Protein AF-A0A8X6NI91-F1 (afdb_monomer_lite)

InterPro domains:
  IPR049012 Mutator-like transposase domain [PF20700] (8-88)

Structure (mmCIF, N/CA/C/O backbone):
data_AF-A0A8X6NI91-F1
#
_entry.id   AF-A0A8X6NI91-F1
#
loop_
_atom_site.group_PDB
_atom_site.id
_atom_site.type_symbol
_atom_site.label_atom_id
_atom_site.label_alt_id
_atom_site.label_comp_id
_atom_site.label_asym_id
_atom_site.label_entity_id
_atom_site.label_seq_id
_atom_site.pdbx_PDB_ins_code
_atom_site.Cartn_x
_atom_site.Cartn_y
_atom_site.Cartn_z
_atom_site.occupancy
_atom_site.B_iso_or_equiv
_atom_site.auth_seq_id
_atom_site.auth_comp_id
_atom_site.auth_asym_id
_atom_site.auth_atom_id
_atom_site.pdbx_PDB_model_num
ATOM 1 N N . MET A 1 1 ? 3.992 -6.779 9.858 1.00 70.50 1 MET A N 1
ATOM 2 C CA . MET A 1 1 ? 2.569 -7.096 9.647 1.00 70.50 1 MET A CA 1
ATOM 3 C C . MET A 1 1 ? 1.972 -7.871 10.810 1.00 70.50 1 MET A C 1
ATOM 5 O O . MET A 1 1 ? 1.129 -7.292 11.463 1.00 70.50 1 MET A O 1
ATOM 9 N N . ALA A 1 2 ? 2.404 -9.102 11.130 1.00 81.38 2 ALA A N 1
ATOM 10 C CA . ALA A 1 2 ? 1.777 -9.892 12.210 1.00 81.38 2 ALA A CA 1
ATOM 11 C C . ALA A 1 2 ? 1.686 -9.151 13.563 1.00 81.38 2 ALA A C 1
ATOM 13 O O . ALA A 1 2 ? 0.618 -9.115 14.162 1.00 81.38 2 ALA A O 1
ATOM 14 N N . GLU A 1 3 ? 2.763 -8.477 13.978 1.00 86.62 3 GLU A N 1
ATOM 15 C CA . GLU A 1 3 ? 2.765 -7.630 15.183 1.00 86.62 3 GLU A CA 1
ATOM 16 C C . GLU A 1 3 ? 1.794 -6.444 15.078 1.00 86.62 3 GLU A C 1
ATOM 18 O O . GLU A 1 3 ? 1.046 -6.181 16.007 1.00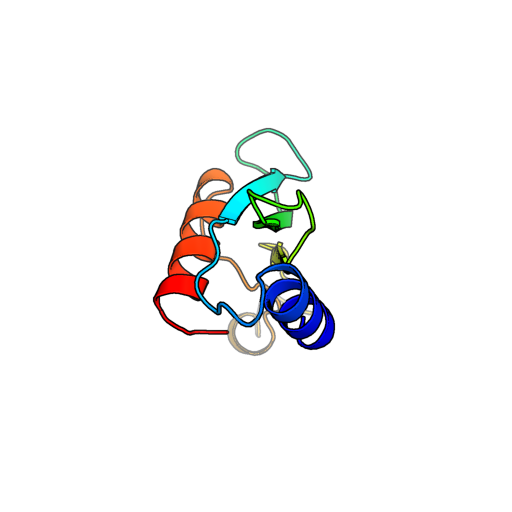 86.62 3 GLU A O 1
ATOM 23 N N . ALA A 1 4 ? 1.742 -5.773 13.922 1.00 84.88 4 ALA A N 1
ATOM 24 C CA . ALA A 1 4 ? 0.830 -4.648 13.693 1.00 84.88 4 ALA A CA 1
ATOM 25 C C . ALA A 1 4 ? -0.644 -5.090 13.707 1.00 84.88 4 ALA A C 1
ATOM 27 O O . ALA A 1 4 ? -1.507 -4.350 14.163 1.00 84.88 4 ALA A O 1
ATOM 28 N N . VAL A 1 5 ? -0.933 -6.308 13.234 1.00 84.88 5 VAL A N 1
ATOM 29 C CA . VAL A 1 5 ? -2.271 -6.908 13.315 1.00 84.88 5 VAL A CA 1
ATOM 30 C C . VAL A 1 5 ? -2.625 -7.231 14.762 1.00 84.88 5 VAL A C 1
ATOM 32 O O . VAL A 1 5 ? -3.730 -6.922 15.190 1.00 84.88 5 VAL A O 1
ATOM 35 N N . HIS A 1 6 ? -1.704 -7.833 15.518 1.00 87.94 6 HIS A N 1
ATOM 36 C CA . HIS A 1 6 ? -1.927 -8.124 16.933 1.00 87.94 6 HIS A CA 1
ATOM 37 C C . HIS A 1 6 ? -2.205 -6.844 17.727 1.00 87.94 6 HIS A C 1
ATOM 39 O O . HIS A 1 6 ? -3.224 -6.758 18.404 1.00 87.94 6 HIS A O 1
ATOM 45 N N . GLU A 1 7 ? -1.355 -5.831 17.562 1.00 88.88 7 GLU A N 1
ATOM 46 C CA . GLU A 1 7 ? -1.513 -4.519 18.187 1.00 88.88 7 GLU A CA 1
ATOM 47 C C . GLU A 1 7 ? -2.850 -3.866 17.805 1.00 88.88 7 GLU A C 1
ATOM 49 O O . GLU A 1 7 ? -3.580 -3.411 18.679 1.00 88.88 7 GLU A O 1
ATOM 54 N N . ALA A 1 8 ? -3.227 -3.886 16.521 1.00 87.19 8 ALA A N 1
ATOM 55 C CA . ALA A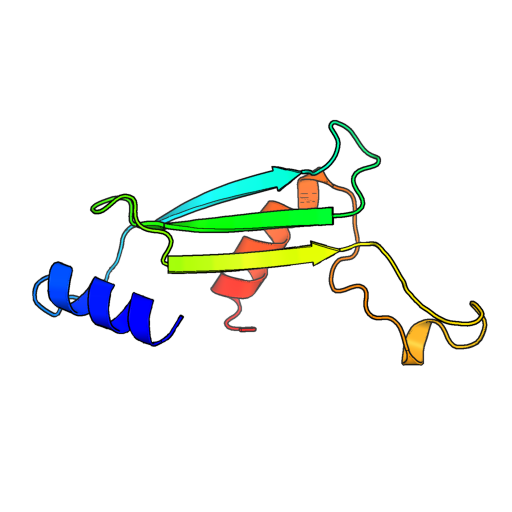 1 8 ? -4.504 -3.335 16.071 1.00 87.19 8 ALA A CA 1
ATOM 56 C C . ALA A 1 8 ? -5.720 -4.057 16.683 1.00 87.19 8 ALA A C 1
ATOM 58 O O . ALA A 1 8 ? -6.727 -3.415 16.969 1.00 87.19 8 ALA A O 1
ATOM 59 N N . VAL A 1 9 ? -5.638 -5.374 16.900 1.00 89.62 9 VAL A N 1
ATOM 60 C CA . VAL A 1 9 ? -6.706 -6.151 17.553 1.00 89.62 9 VAL A CA 1
ATOM 61 C C . VAL A 1 9 ? -6.776 -5.846 19.049 1.00 89.62 9 VAL A C 1
ATOM 63 O O . VAL A 1 9 ? -7.874 -5.722 19.588 1.00 89.62 9 VAL A O 1
ATOM 66 N N . GLU A 1 10 ? -5.635 -5.710 19.727 1.00 90.50 10 GLU A N 1
ATOM 67 C CA . GLU A 1 10 ? -5.594 -5.338 21.147 1.00 90.50 10 GLU A CA 1
ATOM 68 C C . GLU A 1 10 ? -6.151 -3.929 21.385 1.00 90.50 10 GLU A C 1
ATOM 70 O O . GLU A 1 10 ? -6.954 -3.736 22.297 1.00 90.50 10 GLU A O 1
ATOM 75 N N . GLU A 1 11 ? -5.790 -2.959 20.540 1.00 89.00 11 GLU A N 1
ATOM 76 C CA . GLU A 1 11 ? -6.308 -1.585 20.621 1.00 89.00 11 GLU A CA 1
ATOM 77 C C . GLU A 1 11 ? -7.801 -1.486 20.295 1.00 89.00 11 GLU A C 1
ATOM 79 O O . GLU A 1 11 ? -8.472 -0.572 20.767 1.00 89.00 11 GLU A O 1
ATOM 84 N N . ASN A 1 12 ? -8.330 -2.444 19.533 1.00 89.06 12 ASN A N 1
ATOM 85 C CA . ASN A 1 12 ? -9.742 -2.537 19.178 1.00 89.06 12 ASN A CA 1
ATOM 86 C C . ASN A 1 12 ? -10.538 -3.454 20.126 1.00 89.06 12 ASN A C 1
ATOM 88 O O . ASN A 1 12 ? -11.520 -4.072 19.719 1.00 89.06 12 ASN A O 1
ATOM 92 N N . GLU A 1 13 ? -10.091 -3.616 21.377 1.00 90.88 13 GLU A N 1
ATOM 93 C CA . GLU A 1 13 ? -10.773 -4.417 22.410 1.00 90.88 13 GLU A CA 1
ATOM 94 C C . GLU A 1 13 ? -11.045 -5.879 21.984 1.00 90.88 13 GLU A C 1
ATOM 96 O O . GLU A 1 13 ? -12.037 -6.501 22.366 1.00 90.88 13 GLU A O 1
ATOM 101 N N . GLY A 1 14 ? -10.157 -6.453 21.165 1.00 88.25 14 GLY A N 1
ATOM 102 C CA . GLY A 1 14 ? -10.299 -7.799 20.602 1.00 88.25 14 GLY A CA 1
ATOM 103 C C . GLY A 1 14 ? -11.139 -7.870 19.319 1.00 88.25 14 GLY A C 1
ATOM 104 O O . GLY A 1 14 ? -11.276 -8.953 18.737 1.00 88.25 14 GLY A O 1
ATOM 105 N N . GLY A 1 15 ? -11.679 -6.743 18.853 1.00 87.94 15 GLY A N 1
ATOM 106 C CA . GLY A 1 15 ? -12.365 -6.610 17.576 1.00 87.94 15 GLY A CA 1
ATOM 107 C C . GLY A 1 15 ? -11.420 -6.825 16.394 1.00 87.94 15 GLY A C 1
ATOM 108 O O . GLY A 1 15 ? -10.297 -6.324 16.359 1.00 87.94 15 GLY A O 1
ATOM 109 N N . ARG A 1 16 ? -11.879 -7.585 15.395 1.00 86.50 16 ARG A N 1
ATOM 110 C CA . ARG A 1 16 ? -11.110 -7.875 14.167 1.00 86.50 16 ARG A CA 1
ATOM 111 C C . ARG A 1 16 ? -11.570 -7.073 12.956 1.00 86.50 16 ARG A C 1
ATOM 113 O O . ARG A 1 16 ? -10.911 -7.109 11.921 1.00 86.50 16 ARG A O 1
ATOM 120 N N . ASP A 1 17 ? -12.680 -6.362 13.099 1.00 89.69 17 ASP A N 1
ATOM 121 C CA . ASP A 1 17 ? -13.156 -5.428 12.093 1.00 89.69 17 ASP A CA 1
ATOM 122 C C . ASP A 1 17 ? -12.394 -4.117 12.262 1.00 89.69 17 ASP A C 1
ATOM 124 O O . ASP A 1 17 ? -12.362 -3.553 13.355 1.00 89.69 17 ASP A O 1
ATOM 128 N N . ILE A 1 18 ? -11.766 -3.645 11.187 1.00 86.94 18 ILE A N 1
ATOM 129 C CA . ILE A 1 18 ? -10.970 -2.419 11.195 1.00 86.94 18 ILE A CA 1
ATOM 130 C C . ILE A 1 18 ? -11.330 -1.546 9.999 1.00 86.94 18 ILE A C 1
ATOM 132 O O . ILE A 1 18 ? -11.419 -2.017 8.861 1.00 86.94 18 ILE A O 1
ATOM 136 N N . ALA A 1 19 ? -11.537 -0.257 10.256 1.00 90.88 19 ALA A N 1
ATOM 137 C CA . ALA A 1 19 ? -11.657 0.738 9.207 1.00 90.88 19 ALA A CA 1
ATOM 138 C C . ALA A 1 19 ? -10.256 1.185 8.780 1.00 90.88 19 ALA A C 1
ATOM 140 O O . ALA A 1 19 ? -9.428 1.563 9.611 1.00 90.88 19 ALA A O 1
ATOM 141 N N . VAL A 1 20 ? -9.989 1.163 7.474 1.00 90.69 20 VAL A N 1
ATOM 142 C CA . VAL A 1 20 ? -8.679 1.536 6.931 1.00 90.69 20 VAL A CA 1
ATOM 143 C C . VAL A 1 20 ? -8.781 2.611 5.858 1.00 90.69 20 VAL A C 1
ATOM 145 O O . VAL A 1 20 ? -9.691 2.614 5.030 1.00 90.69 20 VAL A O 1
ATOM 148 N N . ALA A 1 21 ? -7.809 3.514 5.867 1.00 91.38 21 ALA A N 1
ATOM 149 C CA . ALA A 1 21 ? -7.506 4.426 4.781 1.00 91.38 21 ALA A CA 1
ATOM 150 C C . ALA A 1 21 ? -6.346 3.847 3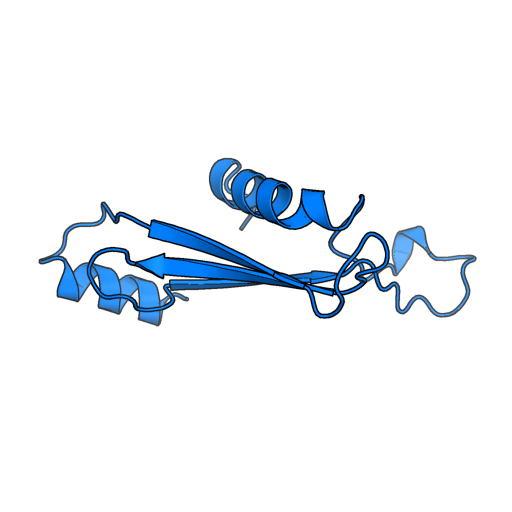.966 1.00 91.38 21 ALA A C 1
ATOM 152 O O . ALA A 1 21 ? -5.358 3.375 4.527 1.00 91.38 21 ALA A O 1
ATOM 153 N N . VAL A 1 22 ? -6.458 3.893 2.641 1.00 89.50 22 VAL A N 1
ATOM 154 C CA . VAL A 1 22 ? -5.410 3.424 1.730 1.00 89.50 22 VAL A CA 1
ATOM 155 C C . VAL A 1 22 ? -4.880 4.625 0.965 1.00 89.50 22 VAL A C 1
ATOM 157 O O . VAL A 1 22 ? -5.641 5.271 0.248 1.00 89.50 22 VAL A O 1
ATOM 160 N N . ASP A 1 23 ? -3.593 4.920 1.135 1.00 89.00 23 ASP A N 1
ATOM 161 C CA . ASP A 1 23 ? -2.912 6.031 0.464 1.00 89.00 23 ASP A CA 1
ATOM 162 C C . ASP A 1 23 ? -1.758 5.515 -0.397 1.00 89.00 23 ASP A C 1
ATOM 164 O O . ASP A 1 23 ? -0.946 4.695 0.044 1.00 89.00 23 ASP A O 1
ATOM 168 N N . GLY A 1 24 ? -1.694 5.975 -1.646 1.00 86.31 24 GLY A N 1
ATOM 169 C CA . GLY A 1 24 ? -0.652 5.623 -2.597 1.00 86.31 24 GLY A CA 1
ATOM 170 C C . GLY A 1 24 ? 0.200 6.821 -2.987 1.00 86.31 24 GLY A C 1
ATOM 171 O O . GLY A 1 24 ? -0.286 7.820 -3.515 1.00 86.31 24 GLY A O 1
ATOM 172 N N . SER A 1 25 ? 1.518 6.694 -2.837 1.00 85.69 25 SER A N 1
ATOM 173 C CA . SER A 1 25 ? 2.466 7.732 -3.244 1.00 85.69 25 SER A CA 1
ATOM 174 C C . SER A 1 25 ? 3.416 7.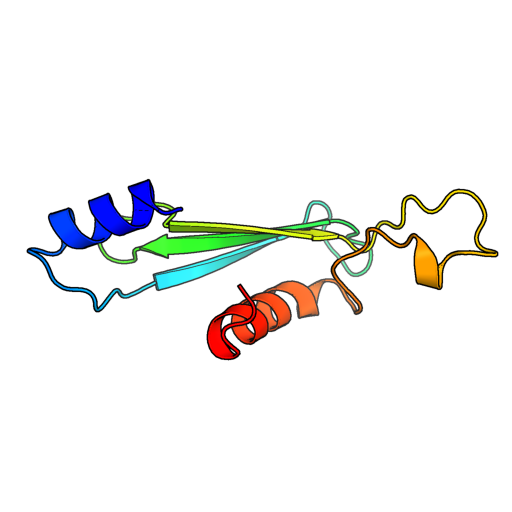265 -4.344 1.00 85.69 25 SER A C 1
ATOM 176 O O . SER A 1 25 ? 3.822 6.102 -4.431 1.00 85.69 25 SER A O 1
ATOM 178 N N . TRP A 1 26 ? 3.806 8.208 -5.207 1.00 83.06 26 TRP A N 1
ATOM 179 C CA . TRP A 1 26 ? 4.667 7.965 -6.363 1.00 83.06 26 TRP A CA 1
ATOM 180 C C . TRP A 1 26 ? 5.987 8.710 -6.219 1.00 83.06 26 TRP A C 1
ATOM 182 O O . TRP A 1 26 ? 6.008 9.922 -6.022 1.00 83.06 26 TRP A O 1
ATOM 192 N N . GLN A 1 27 ? 7.106 8.024 -6.475 1.00 81.94 27 GLN A N 1
ATOM 193 C CA . GLN A 1 27 ? 8.433 8.656 -6.415 1.00 81.94 27 GLN A CA 1
ATOM 194 C C . GLN A 1 27 ? 8.593 9.824 -7.413 1.00 81.94 27 GLN A C 1
ATOM 196 O O . GLN A 1 27 ? 9.460 10.680 -7.255 1.00 81.94 27 GLN A O 1
ATOM 201 N N . LYS A 1 28 ? 7.789 9.850 -8.484 1.00 78.38 28 LYS A N 1
ATOM 202 C CA . LYS A 1 28 ? 7.764 10.931 -9.479 1.00 78.38 28 LYS A CA 1
ATOM 203 C C . LYS A 1 28 ? 6.323 11.285 -9.818 1.00 78.38 28 LYS A C 1
ATOM 205 O O . LYS A 1 28 ? 5.492 10.387 -9.931 1.00 78.38 28 LYS A O 1
ATOM 210 N N . ARG A 1 29 ? 6.044 12.569 -10.047 1.00 67.12 29 ARG A N 1
ATOM 211 C CA . ARG A 1 29 ? 4.746 13.039 -10.548 1.00 67.12 29 ARG A CA 1
ATOM 212 C C . ARG A 1 29 ? 4.622 12.739 -12.047 1.00 67.12 29 ARG A C 1
ATOM 214 O O . ARG A 1 29 ? 5.561 12.982 -12.803 1.00 67.12 29 ARG A O 1
ATOM 221 N N . GLY A 1 30 ? 3.463 12.242 -12.477 1.00 68.38 30 GLY A N 1
ATOM 222 C CA . GLY A 1 30 ? 3.128 12.026 -13.890 1.00 68.38 30 GLY A CA 1
ATOM 223 C C . GLY A 1 30 ? 3.175 10.565 -14.356 1.00 68.38 30 GLY A C 1
ATOM 224 O O . GLY A 1 30 ? 3.307 9.626 -13.574 1.00 68.38 30 GLY A O 1
ATOM 225 N N . PHE A 1 31 ? 3.044 10.361 -15.668 1.00 65.50 31 PHE A N 1
ATOM 226 C CA . PHE A 1 31 ? 2.890 9.032 -16.283 1.00 65.50 31 PHE A CA 1
ATOM 227 C C . PHE A 1 31 ? 4.156 8.150 -16.243 1.00 65.50 31 PHE A C 1
ATOM 229 O O . PHE A 1 31 ? 4.110 6.985 -16.640 1.00 65.50 31 PHE A O 1
ATOM 236 N N . SER A 1 32 ? 5.290 8.680 -15.772 1.00 71.00 32 SER A N 1
ATOM 237 C CA . SER A 1 32 ? 6.612 8.042 -15.850 1.00 71.00 32 SER A CA 1
ATOM 238 C C . SER A 1 32 ? 7.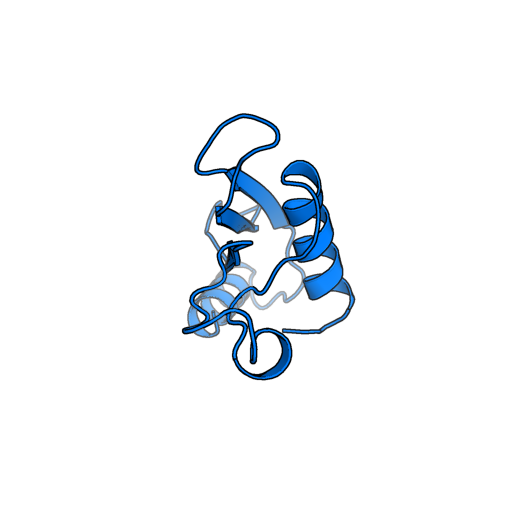119 7.436 -14.534 1.00 71.00 32 SER A C 1
ATOM 240 O O . SER A 1 32 ? 8.263 6.970 -14.476 1.00 71.00 32 SER A O 1
ATOM 242 N N . SER A 1 33 ? 6.301 7.402 -13.478 1.00 77.44 33 SER A N 1
ATOM 243 C CA . SER A 1 33 ? 6.686 6.806 -12.193 1.00 77.44 33 SER A CA 1
ATOM 244 C C . SER A 1 33 ? 6.975 5.312 -12.360 1.00 77.44 33 SER A C 1
ATOM 246 O O . SER A 1 33 ? 6.179 4.558 -12.934 1.00 77.44 33 SER A O 1
ATOM 248 N N . LYS A 1 34 ? 8.150 4.895 -11.875 1.00 84.06 34 LYS A N 1
ATOM 249 C CA . LYS A 1 34 ? 8.620 3.502 -11.926 1.00 84.06 34 LYS A CA 1
ATOM 250 C C . LYS A 1 34 ? 8.418 2.756 -10.613 1.00 84.06 34 LYS A C 1
ATOM 252 O O . LYS A 1 34 ? 8.374 1.534 -10.653 1.00 84.06 34 LYS A O 1
ATOM 257 N N . ASN A 1 35 ? 8.293 3.486 -9.510 1.00 87.06 35 ASN A N 1
ATOM 258 C CA . ASN A 1 35 ? 8.086 2.962 -8.169 1.00 87.06 35 ASN A CA 1
ATOM 259 C C . ASN A 1 35 ? 6.889 3.687 -7.549 1.00 87.06 35 ASN A C 1
ATOM 261 O O . ASN A 1 35 ? 6.763 4.909 -7.706 1.00 87.06 35 ASN A O 1
ATOM 265 N N . GLY A 1 36 ? 6.045 2.922 -6.875 1.00 88.44 36 GLY A N 1
ATOM 266 C CA . GLY A 1 36 ? 4.976 3.387 -6.012 1.00 88.44 36 GLY A CA 1
ATOM 267 C C . GLY A 1 36 ? 5.057 2.679 -4.671 1.00 88.44 36 GLY A C 1
ATOM 268 O O . GLY A 1 36 ? 5.583 1.569 -4.581 1.00 88.44 36 GLY A O 1
ATOM 269 N N . VAL A 1 37 ? 4.554 3.345 -3.649 1.00 89.88 37 VAL A N 1
ATOM 270 C CA . VAL A 1 37 ? 4.317 2.772 -2.330 1.00 89.88 37 VAL A CA 1
ATOM 271 C C . VAL A 1 37 ? 2.838 2.937 -2.039 1.00 89.88 37 VAL A C 1
ATOM 273 O O . VAL A 1 37 ? 2.278 3.989 -2.343 1.00 89.88 37 VAL A O 1
ATOM 276 N N . VAL A 1 38 ? 2.214 1.898 -1.508 1.00 90.19 38 VAL A N 1
ATOM 277 C CA . VAL A 1 38 ? 0.841 1.954 -1.022 1.00 90.19 38 VAL A CA 1
ATOM 278 C C . VAL A 1 38 ? 0.862 1.584 0.447 1.00 90.19 38 VAL A C 1
ATOM 280 O O . VAL A 1 38 ? 1.519 0.618 0.825 1.00 90.19 38 VAL A O 1
ATOM 283 N N . THR A 1 39 ? 0.203 2.389 1.269 1.00 91.50 39 THR A N 1
ATOM 284 C CA . THR A 1 39 ? 0.130 2.200 2.716 1.00 91.50 39 THR A CA 1
ATOM 285 C C . THR A 1 39 ? -1.318 2.035 3.140 1.00 91.50 39 THR A C 1
ATOM 287 O O . THR A 1 39 ? -2.176 2.812 2.716 1.00 91.50 39 THR A O 1
ATOM 290 N N . VAL A 1 40 ? -1.570 1.057 4.004 1.00 91.00 40 VAL A N 1
ATOM 291 C CA . VAL A 1 40 ? -2.846 0.869 4.696 1.00 91.00 40 VAL A CA 1
ATOM 292 C C . VAL A 1 40 ? -2.697 1.417 6.095 1.00 91.00 40 VAL A C 1
ATOM 294 O O . VAL A 1 40 ? -1.832 0.974 6.849 1.00 91.00 40 VAL A O 1
ATOM 297 N N . THR A 1 41 ? -3.558 2.353 6.452 1.00 92.56 41 THR A N 1
ATOM 298 C CA . THR A 1 41 ? -3.523 3.039 7.738 1.00 92.56 41 THR A CA 1
ATOM 299 C C . THR A 1 41 ? -4.851 2.832 8.449 1.00 92.56 41 THR A C 1
ATOM 301 O O . THR A 1 41 ? -5.903 3.017 7.842 1.00 92.56 41 THR A O 1
ATOM 304 N N . SER A 1 42 ? -4.819 2.464 9.728 1.00 91.19 42 SER A N 1
ATOM 305 C CA . SER A 1 42 ? -6.015 2.439 10.573 1.00 91.19 42 SER A CA 1
ATOM 306 C C . SER A 1 42 ? -6.635 3.832 10.627 1.00 91.19 42 SER A C 1
ATOM 308 O O . SER A 1 42 ? -5.936 4.810 10.902 1.00 91.19 42 SER A O 1
ATOM 310 N N . VAL A 1 43 ? -7.938 3.931 10.373 1.00 91.44 43 VAL A N 1
ATOM 311 C CA . VAL A 1 43 ? -8.665 5.203 10.491 1.00 91.44 43 VAL A CA 1
ATOM 312 C C . VAL A 1 43 ? -8.725 5.650 11.948 1.00 91.44 43 VAL A C 1
ATOM 314 O O . VAL A 1 43 ? -8.593 6.840 12.225 1.00 91.44 43 VAL A O 1
ATOM 317 N N . ASP A 1 44 ? -8.872 4.700 12.869 1.00 88.94 44 ASP A N 1
ATOM 318 C CA . ASP A 1 44 ? -9.108 4.989 14.281 1.00 88.94 44 ASP A CA 1
ATOM 319 C C . ASP A 1 44 ? -7.822 5.412 15.000 1.00 88.94 44 ASP A C 1
ATOM 321 O O . ASP A 1 44 ? -7.828 6.353 15.793 1.00 88.94 44 ASP A O 1
ATOM 325 N N . THR A 1 45 ? -6.699 4.750 14.698 1.00 89.06 45 THR A N 1
ATOM 326 C CA . THR A 1 45 ? -5.421 4.985 15.397 1.00 89.06 45 THR A CA 1
ATOM 327 C C . THR A 1 45 ? -4.417 5.794 14.581 1.00 89.06 45 THR A C 1
ATOM 329 O O . THR A 1 45 ? -3.431 6.289 15.127 1.00 89.06 45 THR A O 1
ATOM 332 N N . GLY A 1 46 ? -4.622 5.923 13.266 1.00 90.31 46 GLY A N 1
ATOM 333 C CA . GLY A 1 46 ? -3.668 6.560 12.355 1.00 90.31 46 GLY A CA 1
ATOM 334 C C . GLY A 1 46 ? -2.374 5.763 12.145 1.00 90.31 46 GLY A C 1
ATOM 335 O O . GLY A 1 46 ? -1.434 6.278 11.537 1.00 90.31 46 GLY A O 1
ATOM 336 N N . LYS A 1 47 ? -2.292 4.522 12.642 1.00 90.62 47 LYS A N 1
ATOM 337 C CA . LYS A 1 47 ? -1.113 3.656 12.496 1.00 90.62 47 LYS A CA 1
ATOM 338 C C . LYS A 1 47 ? -1.111 2.928 11.160 1.00 90.62 47 LYS A C 1
ATOM 340 O O . LYS A 1 47 ? -2.157 2.504 10.675 1.00 90.62 47 LYS A O 1
ATOM 345 N N . VAL A 1 48 ? 0.080 2.732 10.598 1.00 91.19 48 VAL A N 1
ATOM 346 C CA . VAL A 1 48 ? 0.267 1.944 9.374 1.00 91.19 48 VAL A CA 1
ATOM 347 C C . VAL A 1 48 ? 0.199 0.455 9.711 1.00 91.19 48 VAL A C 1
ATOM 349 O O . VAL A 1 48 ? 0.993 -0.043 10.506 1.00 91.19 48 VAL A O 1
ATOM 352 N N . ILE A 1 49 ? -0.744 -0.242 9.086 1.00 90.12 49 ILE A N 1
ATOM 353 C CA . ILE A 1 49 ? -0.997 -1.677 9.251 1.00 90.12 49 ILE A CA 1
ATOM 354 C C . ILE A 1 49 ? -0.158 -2.473 8.250 1.00 90.12 49 ILE A C 1
ATOM 356 O O . ILE A 1 49 ? 0.462 -3.478 8.609 1.00 90.12 49 ILE A O 1
ATOM 360 N N . ASP A 1 50 ? -0.114 -1.998 7.003 1.00 89.62 50 ASP A N 1
ATOM 361 C CA . ASP A 1 50 ? 0.627 -2.636 5.923 1.00 89.62 50 ASP A CA 1
ATOM 362 C C . ASP A 1 50 ? 1.189 -1.631 4.902 1.00 89.62 50 ASP A C 1
ATOM 364 O O . ASP A 1 50 ? 0.702 -0.503 4.767 1.00 89.62 50 ASP A O 1
ATOM 368 N N . VAL A 1 51 ? 2.253 -2.045 4.209 1.00 89.88 51 VAL A N 1
ATOM 369 C CA . VAL A 1 51 ? 2.922 -1.303 3.146 1.00 89.88 51 VAL A CA 1
ATOM 370 C C . VAL A 1 51 ? 3.312 -2.247 2.007 1.00 89.88 51 VAL A C 1
ATOM 372 O O . VAL A 1 51 ? 4.192 -3.093 2.175 1.00 89.88 51 VAL A O 1
ATOM 375 N N . GLU A 1 52 ? 2.791 -2.003 0.803 1.00 89.25 52 GLU A N 1
ATOM 376 C CA . GLU A 1 52 ? 3.257 -2.666 -0.420 1.00 89.25 52 GLU A CA 1
ATOM 377 C C . GLU A 1 52 ? 4.062 -1.707 -1.308 1.00 89.25 52 GLU A C 1
ATOM 379 O O . GLU A 1 52 ? 3.689 -0.560 -1.575 1.00 89.25 52 GLU A O 1
ATOM 384 N N . ILE A 1 53 ? 5.192 -2.201 -1.819 1.00 88.50 53 ILE A N 1
ATOM 385 C CA . ILE A 1 53 ? 6.029 -1.485 -2.783 1.00 88.50 53 ILE A CA 1
ATOM 386 C C . ILE A 1 53 ? 5.773 -2.056 -4.174 1.00 88.50 53 ILE A C 1
ATOM 388 O O . ILE A 1 53 ? 6.109 -3.205 -4.454 1.00 88.50 53 ILE A O 1
ATOM 392 N N . LEU A 1 54 ? 5.266 -1.228 -5.087 1.00 88.31 54 LEU A N 1
ATOM 393 C CA . LEU A 1 54 ? 4.970 -1.606 -6.467 1.00 88.31 54 LEU A CA 1
ATOM 394 C C . LEU A 1 54 ? 6.009 -1.012 -7.422 1.00 88.31 54 LEU A C 1
ATOM 396 O O . LEU A 1 54 ? 6.207 0.201 -7.490 1.00 88.31 54 LEU A O 1
ATOM 400 N N . SER A 1 55 ? 6.660 -1.855 -8.222 1.00 86.69 55 SER A N 1
ATOM 401 C CA . SER A 1 55 ? 7.691 -1.437 -9.170 1.00 86.69 55 SER A CA 1
ATOM 402 C C . SER A 1 55 ? 7.437 -1.942 -10.587 1.00 86.69 55 SER A C 1
ATOM 404 O O . SER A 1 55 ? 7.155 -3.113 -10.841 1.00 86.69 55 SER A O 1
ATOM 406 N N . LYS A 1 56 ? 7.620 -1.028 -11.546 1.00 84.00 56 LYS A N 1
ATOM 407 C CA . LYS A 1 56 ? 7.734 -1.313 -12.987 1.00 84.00 56 LYS A CA 1
ATOM 408 C C . LYS A 1 56 ? 9.170 -1.587 -13.402 1.00 84.00 56 LYS A C 1
ATOM 410 O O . LYS A 1 56 ? 9.427 -1.901 -14.567 1.00 84.00 56 LYS A O 1
ATOM 415 N N . HIS A 1 57 ? 10.123 -1.368 -12.501 1.00 82.69 57 HIS A N 1
ATOM 416 C CA . HIS A 1 57 ? 11.525 -1.525 -12.816 1.00 82.69 57 HIS A CA 1
ATOM 417 C C . HIS A 1 57 ? 11.872 -3.014 -12.914 1.00 82.69 57 HIS A C 1
ATOM 419 O O . HIS A 1 57 ? 11.729 -3.773 -11.964 1.00 82.69 57 HIS A O 1
ATOM 425 N N . CYS A 1 58 ? 12.333 -3.436 -14.090 1.00 80.00 58 CYS A N 1
ATOM 426 C CA . CYS A 1 58 ? 12.863 -4.778 -14.310 1.00 80.00 58 CYS A CA 1
ATOM 427 C C . CYS A 1 58 ? 14.386 -4.729 -14.212 1.00 80.00 58 CYS A C 1
ATOM 429 O O . CYS A 1 58 ? 15.043 -4.093 -15.035 1.00 80.00 58 CYS A O 1
ATOM 431 N N . ILE A 1 59 ? 14.929 -5.449 -13.232 1.00 73.00 59 ILE A N 1
ATOM 432 C CA . ILE A 1 59 ? 16.371 -5.678 -13.057 1.00 73.00 59 ILE A CA 1
ATOM 433 C C . ILE A 1 59 ? 16.746 -6.99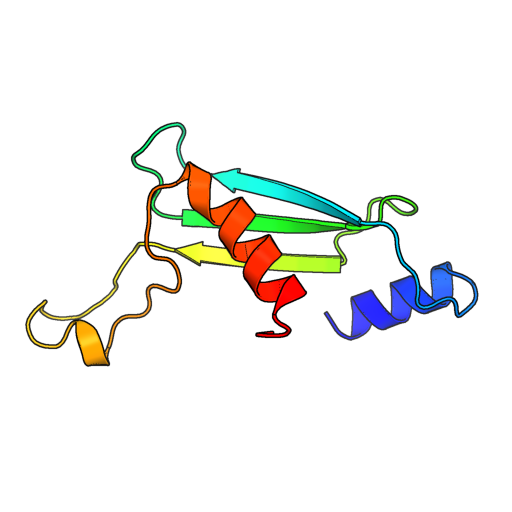5 -13.751 1.00 73.00 59 ILE A C 1
ATOM 435 O O . ILE A 1 59 ? 17.284 -7.916 -13.144 1.00 73.00 59 ILE A O 1
ATOM 439 N N . CYS A 1 60 ? 16.362 -7.143 -15.016 1.00 77.56 60 CYS A N 1
ATOM 440 C CA . CYS A 1 60 ? 16.577 -8.385 -15.750 1.00 77.56 60 CYS A CA 1
ATOM 441 C C . CYS A 1 60 ? 17.906 -8.284 -16.520 1.00 77.56 60 CYS A C 1
ATOM 443 O O . CYS A 1 60 ? 17.992 -7.462 -17.440 1.00 77.56 60 CYS A O 1
ATOM 445 N N . PRO A 1 61 ? 18.943 -9.073 -16.177 1.00 65.62 61 PRO A N 1
ATOM 446 C CA . PRO A 1 61 ? 20.197 -9.075 -16.921 1.00 65.62 61 PRO A CA 1
ATOM 447 C C . PRO A 1 61 ? 19.949 -9.683 -18.307 1.00 65.62 61 PRO A C 1
ATOM 449 O O . PRO A 1 61 ? 19.614 -10.859 -18.422 1.00 65.62 61 PRO A O 1
ATOM 452 N N . ASN A 1 62 ? 20.087 -8.854 -19.346 1.00 65.75 62 ASN A N 1
ATOM 453 C CA . ASN A 1 62 ? 19.670 -9.108 -20.729 1.00 65.75 62 ASN A CA 1
ATOM 454 C C . ASN A 1 62 ? 18.161 -9.380 -20.913 1.00 65.75 62 ASN A C 1
ATOM 456 O O . ASN A 1 62 ? 17.558 -10.287 -20.342 1.00 65.75 62 ASN A O 1
ATOM 460 N N . LYS A 1 63 ? 17.530 -8.601 -21.803 1.00 66.88 63 LYS A N 1
ATOM 461 C CA . LYS A 1 63 ? 16.083 -8.669 -22.096 1.00 66.88 63 LYS A CA 1
ATOM 462 C C . LYS A 1 63 ? 15.629 -10.015 -22.688 1.00 66.88 63 LYS A C 1
ATOM 464 O O . LYS A 1 63 ? 14.433 -10.274 -22.746 1.00 66.88 63 LYS A O 1
ATOM 469 N N . THR A 1 64 ? 16.558 -10.876 -23.099 1.00 69.56 64 THR A N 1
ATOM 470 C CA . THR A 1 64 ? 16.288 -12.187 -23.711 1.00 69.56 64 THR A CA 1
ATOM 471 C C . THR A 1 64 ? 15.650 -13.196 -22.754 1.00 69.56 64 THR A C 1
ATOM 473 O O . THR A 1 64 ? 14.890 -14.042 -23.206 1.00 69.56 64 THR A O 1
ATOM 476 N N . LYS A 1 65 ? 15.884 -13.094 -21.436 1.00 67.31 65 LYS A N 1
ATOM 477 C CA . LYS A 1 65 ? 15.233 -13.943 -20.412 1.00 67.31 65 LYS A CA 1
ATOM 478 C C . LYS A 1 65 ? 14.255 -13.162 -19.527 1.00 67.31 65 LYS A C 1
ATOM 480 O O . LYS A 1 65 ? 14.013 -13.539 -18.382 1.00 67.31 65 LYS A O 1
ATOM 485 N N . HIS A 1 66 ? 13.697 -12.066 -20.050 1.00 73.00 66 HIS A N 1
ATOM 486 C CA . HIS A 1 66 ? 12.858 -11.140 -19.287 1.00 73.00 66 HIS A CA 1
ATOM 487 C C . HIS A 1 66 ? 11.728 -11.846 -18.531 1.00 73.00 66 HIS A C 1
ATOM 489 O O . HIS A 1 66 ? 11.590 -11.623 -17.340 1.00 73.00 66 HIS A O 1
ATOM 495 N N . LEU A 1 67 ? 10.977 -12.732 -19.187 1.00 70.44 67 LEU A N 1
ATOM 496 C CA . LEU A 1 67 ? 9.810 -13.393 -18.590 1.00 70.44 67 LEU A CA 1
ATOM 497 C C . LEU A 1 67 ? 10.150 -14.316 -17.409 1.00 70.44 67 LEU A C 1
ATOM 499 O O . LEU A 1 67 ? 9.304 -14.512 -16.549 1.00 70.44 67 LEU A O 1
ATOM 503 N N . GLN A 1 68 ? 11.370 -14.856 -17.355 1.00 71.06 68 GLN A N 1
ATOM 504 C CA . GLN A 1 68 ? 11.774 -15.834 -16.337 1.00 71.06 68 GLN A CA 1
ATOM 505 C C . GLN A 1 68 ? 12.375 -15.174 -15.088 1.00 71.06 68 GLN A C 1
ATOM 507 O O . GLN A 1 68 ? 12.220 -15.679 -13.986 1.00 71.06 68 GLN A O 1
ATOM 512 N N . ASN A 1 69 ? 13.038 -14.023 -15.252 1.00 70.56 69 ASN A N 1
ATOM 513 C CA . ASN A 1 69 ? 13.803 -13.365 -14.184 1.00 70.56 69 ASN A CA 1
ATOM 514 C C . ASN A 1 69 ? 13.302 -11.944 -13.878 1.00 70.56 69 ASN A C 1
ATOM 516 O O . ASN A 1 69 ? 14.037 -11.125 -13.317 1.00 70.56 69 ASN A O 1
ATOM 520 N N . CYS A 1 70 ? 12.079 -11.602 -14.298 1.00 78.44 70 CYS A N 1
ATOM 521 C CA . CYS A 1 70 ? 11.536 -10.278 -14.038 1.00 78.44 70 CYS A CA 1
ATOM 522 C C . CYS A 1 70 ? 11.163 -10.113 -12.571 1.00 78.44 70 CYS A C 1
ATOM 524 O O . CYS A 1 70 ? 10.272 -10.790 -12.079 1.00 78.44 70 CYS A O 1
ATOM 526 N N . LYS A 1 71 ? 11.790 -9.141 -11.905 1.00 78.00 71 LYS A N 1
ATOM 527 C CA . LYS A 1 71 ? 11.439 -8.734 -10.537 1.00 78.00 71 LYS A CA 1
ATOM 528 C C . LYS A 1 71 ? 10.390 -7.616 -10.465 1.00 78.00 71 LYS A C 1
ATOM 530 O O . LYS A 1 71 ? 10.160 -7.081 -9.388 1.00 78.00 71 LYS A O 1
ATOM 535 N N . ARG A 1 72 ? 9.783 -7.212 -11.590 1.00 83.81 72 ARG A N 1
ATOM 536 C CA . ARG A 1 72 ? 8.683 -6.236 -11.550 1.00 83.81 72 ARG A CA 1
ATOM 537 C C . ARG A 1 72 ? 7.453 -6.932 -10.963 1.00 83.81 72 ARG A C 1
ATOM 539 O O . ARG A 1 72 ? 7.088 -8.002 -11.442 1.00 83.81 72 ARG A O 1
ATOM 546 N N . ASN A 1 73 ? 6.799 -6.311 -9.996 1.00 85.56 73 ASN A N 1
ATOM 547 C CA . ASN A 1 73 ? 5.542 -6.801 -9.426 1.00 85.56 73 ASN A CA 1
ATOM 548 C C . ASN A 1 73 ? 4.327 -5.984 -9.892 1.00 85.56 73 ASN A C 1
ATOM 550 O O . ASN A 1 73 ? 3.201 -6.310 -9.542 1.00 85.56 73 ASN A O 1
ATOM 554 N N . PHE A 1 74 ? 4.526 -4.968 -10.742 1.00 86.00 74 PHE A N 1
ATOM 555 C CA . PHE A 1 74 ? 3.429 -4.201 -11.326 1.00 86.00 74 PHE A CA 1
ATOM 556 C C . PHE A 1 74 ? 3.518 -4.069 -12.853 1.00 86.00 74 PHE A C 1
ATOM 558 O O . PHE A 1 74 ? 4.584 -3.823 -13.432 1.00 86.00 74 PHE A O 1
ATOM 565 N N . VAL A 1 75 ? 2.356 -4.144 -13.512 1.00 83.19 75 VAL A N 1
ATOM 566 C CA . VAL A 1 75 ? 2.186 -3.915 -14.953 1.00 83.19 75 VAL A CA 1
ATOM 567 C C . VAL A 1 75 ? 1.056 -2.910 -15.193 1.00 83.19 75 VAL A C 1
ATOM 569 O O . VAL A 1 75 ? -0.081 -3.147 -14.810 1.00 83.19 75 VAL A O 1
ATOM 572 N N . GLY A 1 76 ? 1.354 -1.788 -15.861 1.00 83.31 76 GLY A N 1
ATOM 573 C CA . GLY A 1 76 ? 0.362 -0.750 -16.180 1.00 83.31 76 GLY A CA 1
ATOM 574 C C . GLY A 1 76 ? 0.910 0.681 -16.119 1.00 83.31 76 GLY A C 1
ATOM 575 O O . GLY A 1 76 ? 2.122 0.909 -16.024 1.00 83.31 76 GLY A O 1
ATOM 576 N N . TYR A 1 77 ? 0.016 1.672 -16.144 1.00 81.50 77 TYR A N 1
ATOM 577 C CA . TYR A 1 77 ? 0.347 3.084 -15.899 1.00 81.50 77 TYR A CA 1
ATOM 578 C C . TYR A 1 77 ? 0.408 3.400 -14.393 1.00 81.50 77 TYR A C 1
ATOM 580 O O . TYR A 1 77 ? -0.025 2.596 -13.578 1.00 81.50 77 TYR A O 1
ATOM 588 N N . SER A 1 78 ? 1.039 4.518 -14.007 1.00 73.75 78 SER A N 1
ATOM 589 C CA . SER A 1 78 ? 1.309 4.846 -12.590 1.00 73.75 78 SER A CA 1
ATOM 590 C C . SER A 1 78 ? 0.019 5.005 -11.788 1.00 73.75 78 SER A C 1
ATOM 592 O O . SER A 1 78 ? -0.149 4.326 -10.792 1.00 73.75 78 SER A O 1
ATOM 594 N N . GLY A 1 79 ? -0.962 5.749 -12.299 1.00 77.50 79 GLY A N 1
ATOM 595 C CA . GLY A 1 79 ? -2.277 5.890 -11.652 1.00 77.50 79 GLY A CA 1
ATOM 596 C C . GLY A 1 79 ? -3.104 4.601 -11.485 1.00 77.50 79 GLY A C 1
ATOM 597 O O . GLY A 1 79 ? -4.213 4.662 -10.974 1.00 77.50 79 GLY A O 1
ATOM 598 N N . LYS A 1 80 ? -2.626 3.436 -11.944 1.00 83.00 80 LYS A N 1
ATOM 599 C CA . LYS A 1 80 ? -3.309 2.144 -11.763 1.00 83.00 80 LYS A CA 1
ATOM 600 C C . LYS A 1 80 ? -2.758 1.328 -10.592 1.00 83.00 80 LYS A C 1
ATOM 602 O O . LYS A 1 80 ? -3.350 0.299 -10.287 1.00 83.00 80 LYS A O 1
ATOM 607 N N . MET A 1 81 ? -1.649 1.735 -9.962 1.00 80.25 81 MET A N 1
ATOM 608 C CA . MET A 1 81 ? -1.003 0.890 -8.944 1.00 80.25 81 MET A CA 1
ATOM 609 C C . MET A 1 81 ? -1.754 0.909 -7.597 1.00 80.25 81 MET A C 1
ATOM 611 O O . MET A 1 81 ? -1.812 -0.132 -6.961 1.00 80.25 81 MET A O 1
ATOM 615 N N . GLU A 1 82 ? -2.451 1.994 -7.228 1.00 80.12 82 GLU A N 1
ATOM 616 C CA . GLU A 1 82 ? -3.347 2.019 -6.046 1.00 80.12 82 GLU A CA 1
ATOM 617 C C . GLU A 1 82 ? -4.511 1.036 -6.190 1.00 80.12 82 GLU A C 1
ATOM 619 O O . GLU A 1 82 ? -4.752 0.192 -5.335 1.00 80.12 82 GLU A O 1
ATOM 624 N N . ASN A 1 83 ? -5.195 1.091 -7.334 1.00 82.88 83 ASN A N 1
ATOM 625 C CA . ASN A 1 83 ? -6.277 0.158 -7.638 1.00 82.88 83 ASN A CA 1
ATOM 626 C C . ASN A 1 83 ? -5.775 -1.291 -7.695 1.00 82.88 83 ASN A C 1
ATOM 628 O O . ASN A 1 83 ? -6.493 -2.210 -7.321 1.00 82.88 83 ASN A O 1
ATOM 632 N N . GLN A 1 84 ? -4.548 -1.515 -8.175 1.00 84.12 84 GLN A N 1
ATOM 633 C CA . GLN A 1 84 ? -3.949 -2.847 -8.173 1.00 84.12 84 GLN A CA 1
ATOM 634 C C . GLN A 1 84 ? -3.734 -3.367 -6.754 1.00 84.12 84 GLN A C 1
ATOM 636 O O . GLN A 1 84 ? -4.051 -4.524 -6.511 1.00 84.12 84 GLN A O 1
ATOM 641 N N . TYR A 1 85 ? -3.250 -2.526 -5.842 1.00 82.44 85 TYR A N 1
ATOM 642 C CA . TYR A 1 85 ? -3.086 -2.900 -4.441 1.00 82.44 85 TYR A CA 1
ATOM 643 C C . TYR A 1 85 ? -4.422 -3.282 -3.792 1.00 82.44 85 TYR A C 1
ATOM 645 O O . TYR A 1 85 ? -4.564 -4.377 -3.257 1.00 82.44 85 TYR A O 1
ATOM 653 N N . LEU A 1 86 ? -5.456 -2.451 -3.957 1.00 81.44 86 LEU A N 1
ATOM 654 C CA . LEU A 1 86 ? -6.806 -2.763 -3.466 1.00 81.44 86 LEU A CA 1
ATOM 655 C C . LEU A 1 86 ? -7.351 -4.083 -4.042 1.00 81.44 86 LEU A C 1
ATOM 657 O O . LEU A 1 86 ? -8.013 -4.859 -3.350 1.00 81.44 86 LEU A O 1
ATOM 661 N N . ASN A 1 87 ? -7.049 -4.372 -5.310 1.00 83.31 87 ASN A N 1
ATOM 662 C CA . ASN A 1 87 ? -7.394 -5.651 -5.929 1.00 83.31 87 ASN A CA 1
ATOM 663 C C . ASN A 1 87 ? -6.595 -6.827 -5.341 1.00 83.31 87 ASN A C 1
ATOM 665 O O . ASN A 1 87 ? -7.123 -7.934 -5.260 1.00 83.31 87 ASN A O 1
ATOM 669 N N . ASN A 1 88 ? -5.338 -6.623 -4.943 1.00 80.75 88 ASN A N 1
ATOM 670 C CA . ASN A 1 88 ? -4.519 -7.659 -4.310 1.00 80.75 88 ASN A CA 1
ATOM 671 C C . ASN A 1 88 ? -5.100 -8.041 -2.938 1.00 80.75 88 ASN A C 1
ATOM 673 O O . ASN A 1 88 ? -5.372 -9.226 -2.732 1.00 80.75 88 ASN A O 1
ATOM 677 N N . ILE A 1 89 ? -5.417 -7.047 -2.096 1.00 75.81 89 ILE A N 1
ATOM 678 C CA . ILE A 1 89 ? -6.066 -7.251 -0.788 1.00 75.81 89 ILE A CA 1
ATOM 679 C C . ILE A 1 89 ? -7.403 -7.979 -0.959 1.00 75.81 89 ILE A C 1
ATOM 681 O O . ILE A 1 89 ? -7.648 -9.024 -0.360 1.00 75.81 89 ILE A O 1
ATOM 685 N N . SER A 1 90 ? -8.282 -7.457 -1.823 1.00 71.00 90 SER A N 1
ATOM 686 C CA . SER A 1 90 ? -9.630 -8.022 -2.008 1.00 71.00 90 SER A CA 1
ATOM 687 C C . SER A 1 90 ? -9.634 -9.419 -2.632 1.00 71.00 90 SER A C 1
ATOM 689 O O . SER A 1 90 ? -10.586 -10.172 -2.432 1.00 71.00 90 SER A O 1
ATOM 691 N N . SER A 1 91 ? -8.585 -9.789 -3.373 1.00 70.94 91 SER A N 1
ATOM 692 C CA . SER A 1 91 ? -8.430 -11.139 -3.927 1.00 70.94 91 SER A CA 1
ATOM 693 C C . SER A 1 91 ? -7.661 -12.102 -3.020 1.00 70.94 91 SER A C 1
ATOM 695 O O . SER A 1 91 ? -7.473 -13.252 -3.420 1.00 70.94 91 SER A O 1
ATOM 697 N N . GLY A 1 92 ? -7.241 -11.664 -1.825 1.00 62.06 92 GLY A N 1
ATOM 698 C CA . GLY A 1 92 ? -6.502 -12.486 -0.863 1.00 62.06 92 GLY A CA 1
ATOM 699 C C . GLY A 1 92 ? -5.183 -13.016 -1.425 1.00 62.06 92 GLY A C 1
ATOM 700 O O . GLY A 1 92 ? -4.818 -14.156 -1.158 1.00 62.06 92 GLY A O 1
ATOM 701 N N . LYS A 1 93 ? -4.519 -12.236 -2.288 1.00 56.03 93 LYS A N 1
ATOM 702 C CA . LYS A 1 93 ? -3.254 -12.627 -2.939 1.00 56.03 93 LYS A CA 1
ATOM 703 C C . LYS A 1 93 ? -2.007 -12.265 -2.129 1.00 56.03 93 LYS A C 1
ATOM 705 O O . LYS A 1 93 ? -0.905 -12.359 -2.672 1.00 56.03 93 LYS A O 1
ATOM 710 N N . GLU A 1 94 ? -2.195 -11.866 -0.878 1.00 52.38 94 GLU A N 1
ATOM 711 C CA . GLU A 1 94 ? -1.136 -11.640 0.110 1.00 52.38 94 GLU A CA 1
ATOM 712 C C . GLU A 1 94 ? -0.899 -12.883 0.969 1.00 52.38 94 GLU A C 1
ATOM 714 O O . GLU A 1 94 ? -1.895 -13.525 1.378 1.00 52.38 94 GLU A O 1
#

pLDDT: mean 81.93, std 8.88, range [52.38, 92.56]

Sequence (94 aa):
MAEAVHEAVEENEGGRDIAVAVDGSWQKRGFSSKNGVVTVTSVDTGKVIDVEILSKHCICPNKTKHLQNCKRNFVGYSGKMENQYLNNISSGKE

Organism: Nephila pilipes (NCBI:txid299642)

Foldseek 3Di:
DVVLQVVVCVVVVNDNDFDWDKDKDFPDPDFPTFKMKIFIATPVPRHTSDIDIAGPDFPDDDPPCCVPRGPGPDDDTPVCVSVVVVVCVVVVVD

Radius of gyration: 16.08 Å; chains: 1; bounding box: 33×29×46 Å

Secondary structure (DSSP, 8-state):
-HHHHHHHHHHTTT-----EEEEEEESSSSTT--EEEEEEEETTT--EEEEEEEE-----SSGGGHHHH------S-GGGHHHHHHHHHHTT--